Protein AF-A0A1R1PQ34-F1 (afdb_monomer)

Solvent-accessible surface area (backbone atoms only — not comparable to full-atom values): 5040 Å² total; per-residue (Å²): 13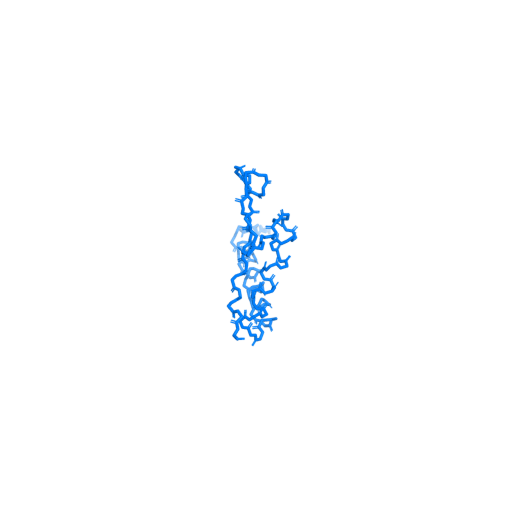7,86,77,84,78,74,80,65,69,70,56,56,54,50,50,54,51,50,55,54,50,50,52,50,53,52,51,55,71,70,26,88,42,75,70,42,43,53,51,53,51,49,55,54,42,48,71,73,72,32,49,81,48,63,81,94,49,88,83,44,75,84,76,56,44,94,93,59,60,73,46,73,78,89,72,82,83,128

Sequence (78 aa):
MSGITKTSGATAMRDEFLVEAERFVSFVNNAPSPFHAVDQVRKKLLKENFVELKEKSRWDSSTVKPFGIHVVKLIKEA

Structure (mmCIF, N/CA/C/O backbone):
data_AF-A0A1R1PQ34-F1
#
_entry.id   AF-A0A1R1PQ34-F1
#
loop_
_atom_site.group_PDB
_atom_site.id
_atom_site.type_symbol
_atom_site.label_atom_id
_atom_site.label_alt_id
_atom_site.label_comp_id
_atom_site.label_asym_id
_atom_site.label_entity_id
_atom_site.label_seq_id
_atom_site.pdbx_PDB_ins_code
_atom_site.Cartn_x
_atom_site.Cartn_y
_atom_site.Cartn_z
_atom_site.occupancy
_atom_site.B_iso_or_equiv
_atom_site.auth_seq_id
_atom_site.auth_comp_id
_atom_site.auth_asym_id
_atom_site.auth_atom_id
_atom_site.pdbx_PDB_model_num
ATOM 1 N N . MET A 1 1 ? -10.860 24.399 44.545 1.00 41.41 1 MET A N 1
ATOM 2 C CA . MET A 1 1 ? -11.380 23.479 43.511 1.00 41.41 1 MET A CA 1
ATOM 3 C C . MET A 1 1 ? -10.212 23.062 42.634 1.00 41.41 1 MET A C 1
ATOM 5 O O . MET A 1 1 ? -9.865 23.781 41.709 1.00 41.41 1 MET A O 1
ATOM 9 N N . SER A 1 2 ? -9.519 21.986 43.017 1.00 37.94 2 SER A N 1
ATOM 10 C CA . SER A 1 2 ? -8.332 21.513 42.297 1.00 37.94 2 SER A CA 1
ATOM 11 C C . SER A 1 2 ? -8.787 20.681 41.100 1.00 37.94 2 SER A C 1
ATOM 13 O O . SER A 1 2 ? -9.409 19.635 41.277 1.00 37.94 2 SER A O 1
ATOM 15 N N . GLY A 1 3 ? -8.565 21.201 39.894 1.00 44.66 3 GLY A N 1
ATOM 16 C CA . GLY A 1 3 ? -8.868 20.518 38.644 1.00 44.66 3 GLY A CA 1
ATOM 17 C C . GLY A 1 3 ? -7.879 19.382 38.408 1.00 44.66 3 GLY A C 1
ATOM 18 O O . GLY A 1 3 ? -6.670 19.588 38.422 1.00 44.66 3 GLY A O 1
ATOM 19 N N . ILE A 1 4 ? -8.412 18.185 38.185 1.00 52.69 4 ILE A N 1
ATOM 20 C CA . ILE A 1 4 ? -7.668 17.008 37.741 1.00 52.69 4 ILE A CA 1
ATOM 21 C C . ILE A 1 4 ? -7.100 17.326 36.351 1.00 52.69 4 ILE A C 1
ATOM 23 O O . ILE A 1 4 ? -7.838 17.373 35.364 1.00 52.69 4 ILE A O 1
ATOM 27 N N . THR A 1 5 ? -5.796 17.578 36.259 1.00 49.44 5 THR A N 1
ATOM 28 C CA . THR A 1 5 ? -5.097 17.627 34.976 1.00 49.44 5 THR A CA 1
ATOM 29 C C . THR A 1 5 ? -5.021 16.207 34.424 1.00 49.44 5 THR A C 1
ATOM 31 O O . THR A 1 5 ? -4.466 15.292 35.029 1.00 49.44 5 THR A O 1
ATOM 34 N N . LYS A 1 6 ? -5.682 16.019 33.281 1.00 52.38 6 LYS A N 1
ATOM 35 C CA . LYS A 1 6 ? -5.799 14.762 32.544 1.00 52.38 6 LYS A CA 1
ATOM 36 C C . LYS A 1 6 ? -4.421 14.145 32.297 1.00 52.38 6 LYS A C 1
ATOM 38 O O . LYS A 1 6 ? -3.535 14.786 31.737 1.00 52.38 6 LYS A O 1
ATOM 43 N N . THR A 1 7 ? -4.289 12.872 32.641 1.00 51.69 7 THR A N 1
ATOM 44 C CA . THR A 1 7 ? -3.229 11.970 32.189 1.00 51.69 7 THR A CA 1
ATOM 45 C C . THR A 1 7 ? -3.367 11.762 30.672 1.00 51.69 7 THR A C 1
ATOM 47 O O . THR A 1 7 ? -4.069 10.877 30.197 1.00 51.69 7 THR A O 1
ATOM 50 N N . SER A 1 8 ? -2.743 12.641 29.887 1.00 58.66 8 SER A N 1
ATOM 51 C CA . SER A 1 8 ? -2.933 12.779 28.433 1.00 58.66 8 SER A CA 1
ATOM 52 C C . SER A 1 8 ? -2.252 11.708 27.567 1.00 58.66 8 SER A C 1
ATOM 54 O O . SER A 1 8 ? -2.525 11.638 26.373 1.00 58.66 8 SER A O 1
ATOM 56 N N . GLY A 1 9 ? -1.401 10.846 28.134 1.00 59.31 9 GLY A N 1
ATOM 57 C CA . GLY A 1 9 ? -0.633 9.858 27.360 1.00 59.31 9 GLY A CA 1
ATOM 58 C C . GLY A 1 9 ? -1.413 8.608 26.925 1.00 59.31 9 GLY A C 1
ATOM 59 O O . GLY A 1 9 ? -1.164 8.070 25.852 1.00 59.31 9 GLY A O 1
ATOM 60 N N . ALA A 1 10 ? -2.381 8.143 27.723 1.00 61.72 10 ALA A N 1
ATOM 61 C CA . ALA A 1 10 ? -3.087 6.881 27.456 1.00 61.72 10 ALA A CA 1
ATOM 62 C C . ALA A 1 10 ? -4.240 7.012 26.443 1.00 61.72 10 ALA A C 1
ATOM 64 O O . ALA A 1 10 ? -4.664 6.013 25.861 1.00 61.72 10 ALA A O 1
ATOM 65 N N . THR A 1 11 ? -4.764 8.224 26.252 1.00 66.00 11 THR A N 1
ATOM 66 C CA . THR A 1 11 ? -5.826 8.507 25.276 1.00 66.00 11 THR A CA 1
ATOM 67 C C . THR A 1 11 ? -5.240 8.707 23.880 1.00 66.00 11 THR A C 1
ATOM 69 O O . THR A 1 11 ? -5.729 8.095 22.942 1.00 66.00 11 THR A O 1
ATOM 72 N N . ALA A 1 12 ? -4.123 9.437 23.759 1.00 74.38 12 ALA A N 1
ATOM 73 C CA . ALA A 1 12 ? -3.442 9.654 22.479 1.00 74.38 12 ALA A CA 1
ATOM 74 C C . ALA A 1 12 ? -3.009 8.336 21.811 1.00 74.38 12 ALA A C 1
ATOM 76 O O . ALA A 1 12 ? -3.249 8.127 20.629 1.00 74.38 12 ALA A O 1
ATOM 77 N N . MET A 1 13 ? -2.458 7.403 22.596 1.00 77.69 13 MET A N 1
ATOM 78 C CA . MET A 1 13 ? -2.089 6.075 22.102 1.00 77.69 13 MET A CA 1
ATOM 79 C C . MET A 1 13 ? -3.311 5.292 21.592 1.00 77.69 13 MET A C 1
ATOM 81 O O . MET A 1 13 ? -3.247 4.660 20.543 1.00 77.69 13 MET A O 1
ATOM 85 N N . ARG A 1 14 ? -4.439 5.337 22.316 1.00 81.94 14 ARG A N 1
ATOM 86 C CA . ARG A 1 14 ? -5.686 4.688 21.878 1.00 81.94 14 ARG A CA 1
ATOM 87 C C . ARG A 1 14 ? -6.185 5.259 20.555 1.00 81.94 14 ARG A C 1
ATOM 89 O O . ARG A 1 14 ? -6.602 4.485 19.702 1.00 81.94 14 ARG A O 1
ATOM 96 N N . ASP A 1 15 ? -6.118 6.573 20.390 1.00 85.81 15 ASP A N 1
ATOM 97 C CA . ASP A 1 15 ? -6.568 7.238 19.169 1.00 85.81 15 ASP A CA 1
ATOM 98 C C . ASP A 1 15 ? -5.701 6.835 17.964 1.00 85.81 15 ASP A C 1
ATOM 100 O O . ASP A 1 15 ? -6.241 6.517 16.907 1.00 85.81 15 ASP A O 1
ATOM 104 N N . GLU A 1 16 ? -4.376 6.731 18.127 1.00 87.50 16 GLU A N 1
ATOM 105 C CA . GLU A 1 16 ? -3.481 6.204 17.081 1.00 87.50 16 GLU A CA 1
ATOM 106 C C . GLU A 1 16 ? -3.836 4.761 16.683 1.00 87.50 16 GLU A C 1
ATOM 108 O O . GLU A 1 16 ? -3.906 4.441 15.493 1.00 87.50 16 GLU A O 1
ATOM 113 N N . PHE A 1 17 ? -4.131 3.897 17.664 1.00 89.69 17 PHE A N 1
ATOM 114 C CA . PHE A 1 17 ? -4.575 2.525 17.401 1.00 89.69 17 PHE A CA 1
ATOM 115 C C . PHE A 1 17 ? -5.905 2.469 16.641 1.00 89.69 17 PHE A C 1
ATOM 117 O O . PHE A 1 17 ? -6.061 1.638 15.744 1.00 89.69 17 PHE A O 1
ATOM 124 N N . LEU A 1 18 ? -6.861 3.338 16.981 1.00 92.25 18 LEU A N 1
ATOM 125 C CA . LEU A 1 18 ? -8.149 3.407 16.287 1.00 92.25 18 LEU A CA 1
ATOM 126 C C . LEU A 1 18 ? -7.976 3.873 14.840 1.00 92.25 18 LEU A C 1
ATOM 128 O O . LEU A 1 18 ? -8.542 3.260 13.937 1.00 92.25 18 LEU A O 1
ATOM 132 N N . VAL A 1 19 ? -7.127 4.877 14.604 1.00 93.75 19 VAL A N 1
ATOM 133 C CA . VAL A 1 19 ? -6.817 5.362 13.251 1.00 93.75 19 VAL A CA 1
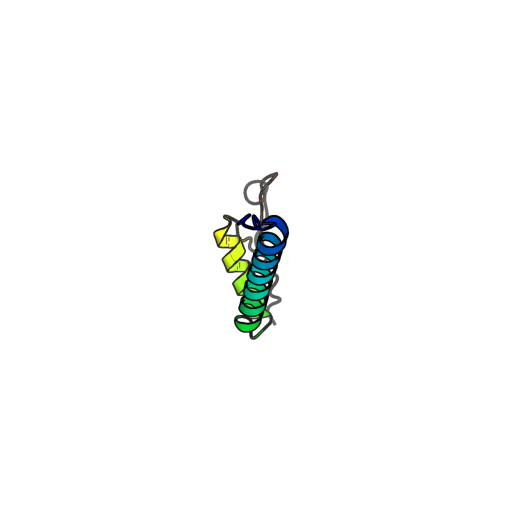ATOM 134 C C . VAL A 1 19 ? -6.216 4.252 12.386 1.00 93.75 19 VAL A C 1
ATOM 136 O O . VAL A 1 19 ? -6.593 4.105 11.220 1.00 93.75 19 VAL A O 1
ATOM 139 N N . GLU A 1 20 ? -5.302 3.446 12.927 1.00 92.06 20 GLU A N 1
ATOM 140 C CA . GLU A 1 20 ? -4.700 2.352 12.158 1.00 92.06 20 GLU A CA 1
ATOM 141 C C . 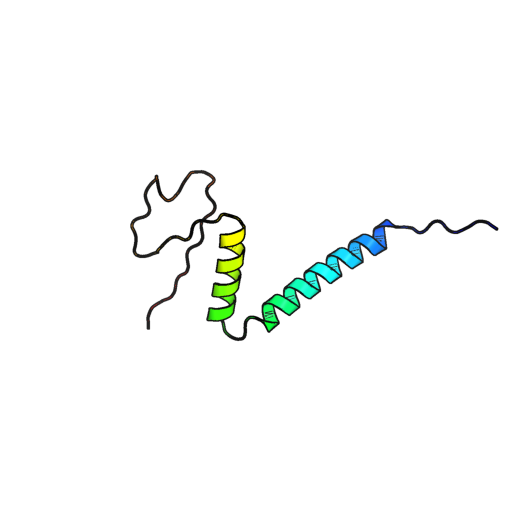GLU A 1 20 ? -5.691 1.200 11.913 1.00 92.06 20 GLU A C 1
ATOM 143 O O . GLU A 1 20 ? -5.736 0.634 10.817 1.00 92.06 20 GLU A O 1
ATOM 148 N N . ALA A 1 21 ? -6.564 0.904 12.882 1.00 93.50 21 ALA A N 1
ATOM 149 C CA . ALA A 1 21 ? -7.640 -0.069 12.707 1.00 93.50 21 ALA A CA 1
ATOM 150 C C . ALA A 1 21 ? -8.639 0.366 11.617 1.00 93.50 21 ALA A C 1
ATOM 152 O O . ALA A 1 21 ? -9.016 -0.438 10.760 1.00 93.50 21 ALA A O 1
ATOM 153 N N . GLU A 1 22 ? -9.024 1.643 11.587 1.00 94.12 22 GLU A N 1
ATOM 154 C CA . GLU A 1 22 ? -9.889 2.205 10.543 1.00 94.12 22 GLU A CA 1
ATOM 155 C C . GLU A 1 22 ? -9.236 2.139 9.157 1.00 94.12 22 GLU A C 1
ATOM 157 O O . GLU A 1 22 ? -9.896 1.794 8.167 1.00 94.12 22 GLU A O 1
ATOM 162 N N . ARG A 1 23 ? -7.925 2.405 9.071 1.00 91.50 23 ARG A N 1
ATOM 163 C CA . ARG A 1 23 ? -7.149 2.246 7.829 1.00 91.50 23 ARG A CA 1
ATOM 164 C C . ARG A 1 23 ? -7.145 0.799 7.348 1.00 91.50 23 ARG A C 1
ATOM 166 O O . ARG A 1 23 ? -7.283 0.568 6.143 1.00 91.50 23 ARG A O 1
ATOM 173 N N . PHE A 1 24 ? -7.024 -0.163 8.263 1.00 91.38 24 PHE A N 1
ATOM 174 C CA . PHE A 1 24 ? -7.080 -1.587 7.939 1.00 91.38 24 PHE A CA 1
ATOM 175 C C . PHE A 1 24 ? -8.464 -2.006 7.430 1.00 91.38 24 PHE A C 1
ATOM 177 O O . PHE A 1 24 ? -8.568 -2.590 6.350 1.00 91.38 24 PHE A O 1
ATOM 184 N N . VAL A 1 25 ? -9.535 -1.648 8.144 1.00 94.06 25 VAL A N 1
ATOM 185 C CA . VAL A 1 25 ? -10.914 -1.957 7.724 1.00 94.06 25 VAL A CA 1
ATOM 186 C C . VAL A 1 25 ? -11.212 -1.337 6.357 1.00 94.06 25 VAL A C 1
ATOM 188 O O . VAL A 1 25 ? -11.744 -2.004 5.469 1.00 94.06 25 VAL A O 1
ATOM 191 N N . SER A 1 26 ? -10.789 -0.090 6.141 1.00 92.00 26 SER A N 1
ATOM 192 C CA . SER A 1 26 ? -10.929 0.587 4.849 1.00 92.00 26 SER A CA 1
ATOM 193 C C . SER A 1 26 ? -10.170 -0.130 3.729 1.00 92.00 26 SER A C 1
ATOM 195 O O . SER A 1 26 ? -10.670 -0.226 2.610 1.00 92.00 26 SER A O 1
ATOM 197 N N . PHE A 1 27 ? -8.971 -0.653 4.000 1.00 91.62 27 PHE A N 1
ATOM 198 C CA . PHE A 1 27 ? -8.207 -1.428 3.020 1.00 91.62 27 PHE A CA 1
ATOM 199 C C . PHE A 1 27 ? -8.942 -2.712 2.615 1.00 91.62 27 PHE A C 1
ATOM 201 O O . PHE A 1 27 ? -9.100 -2.967 1.419 1.00 91.62 27 PHE A O 1
ATOM 208 N N . VAL A 1 28 ? -9.440 -3.472 3.598 1.00 91.50 28 VAL A N 1
ATOM 209 C CA . VAL A 1 28 ? -10.184 -4.721 3.369 1.00 91.50 28 VAL A CA 1
ATOM 210 C C . VAL A 1 28 ? -11.459 -4.460 2.567 1.00 91.50 28 VAL A C 1
ATOM 212 O O . VAL A 1 28 ? -11.691 -5.119 1.556 1.00 91.50 28 VAL A O 1
ATOM 215 N N . ASN A 1 29 ? -12.242 -3.448 2.948 1.00 91.62 29 ASN A N 1
ATOM 216 C CA . ASN A 1 29 ? -13.499 -3.114 2.271 1.00 91.62 29 ASN A CA 1
ATOM 217 C C . ASN A 1 29 ? -13.301 -2.714 0.804 1.00 91.62 29 ASN A C 1
ATOM 219 O O . ASN A 1 29 ? -14.127 -3.029 -0.049 1.00 91.62 29 ASN A O 1
ATOM 223 N N . ASN A 1 30 ? -12.193 -2.042 0.492 1.00 87.56 30 ASN A N 1
ATOM 224 C CA . ASN A 1 30 ? -11.889 -1.623 -0.873 1.00 87.56 30 ASN A CA 1
ATOM 225 C C . ASN A 1 30 ? -11.274 -2.753 -1.727 1.00 87.56 30 ASN A C 1
ATOM 227 O O . ASN A 1 30 ? -11.022 -2.553 -2.920 1.00 87.56 30 ASN A O 1
ATOM 231 N N . ALA A 1 31 ? -10.955 -3.913 -1.140 1.00 88.88 31 ALA A N 1
ATOM 232 C CA . ALA A 1 31 ? -10.266 -5.022 -1.799 1.00 88.88 31 ALA A CA 1
ATOM 233 C C . ALA A 1 31 ? -11.176 -6.261 -1.943 1.00 88.88 31 ALA A C 1
ATOM 235 O O . ALA A 1 31 ? -10.907 -7.296 -1.335 1.00 88.88 31 ALA A O 1
ATOM 236 N N . PRO A 1 32 ? -12.224 -6.211 -2.792 1.00 88.88 32 PRO A N 1
ATOM 237 C CA . PRO A 1 32 ? -13.181 -7.313 -2.946 1.00 88.88 32 PRO A CA 1
ATOM 238 C C . PRO A 1 32 ? -12.585 -8.562 -3.616 1.00 88.88 32 PRO A C 1
ATOM 240 O O . PRO A 1 32 ? -13.219 -9.613 -3.638 1.00 88.88 32 PRO A O 1
ATOM 243 N N . SER A 1 33 ? -11.377 -8.474 -4.185 1.00 90.50 33 SER A N 1
ATOM 244 C CA . SER A 1 33 ? -10.645 -9.639 -4.687 1.00 90.50 33 SER A CA 1
ATOM 245 C C . SER A 1 33 ? -9.136 -9.505 -4.452 1.00 90.50 33 SER A C 1
ATOM 247 O O . SER A 1 33 ? -8.637 -8.383 -4.295 1.00 90.50 33 SER A O 1
ATOM 249 N N . PRO A 1 34 ? -8.378 -10.619 -4.508 1.00 87.06 34 PRO A N 1
ATOM 250 C CA . PRO A 1 34 ? -6.921 -10.592 -4.376 1.00 87.06 34 PRO A CA 1
ATOM 251 C C . PRO A 1 34 ? -6.240 -9.638 -5.370 1.00 87.06 34 PRO A C 1
ATOM 253 O O . PRO A 1 34 ? -5.267 -8.971 -5.028 1.00 87.06 34 PRO A O 1
ATOM 256 N N . PHE A 1 35 ? -6.785 -9.494 -6.583 1.00 87.25 35 PHE A N 1
ATOM 257 C CA . PHE A 1 35 ? -6.259 -8.562 -7.584 1.00 87.25 35 PHE A CA 1
ATOM 258 C C . PHE A 1 35 ? -6.435 -7.094 -7.173 1.00 87.25 35 PHE A C 1
ATOM 260 O O . PHE A 1 35 ? -5.530 -6.289 -7.408 1.00 87.25 35 PHE A O 1
ATOM 267 N N . HIS A 1 36 ? -7.558 -6.754 -6.530 1.00 88.62 36 HIS A N 1
ATOM 268 C CA . HIS A 1 36 ? -7.809 -5.410 -6.001 1.00 88.62 36 HIS A CA 1
ATOM 269 C C . HIS A 1 36 ? -6.903 -5.097 -4.807 1.00 88.62 36 HIS A C 1
ATOM 271 O O . HIS A 1 36 ? -6.402 -3.978 -4.710 1.00 88.62 36 HIS A O 1
ATOM 277 N N . ALA A 1 37 ? -6.632 -6.081 -3.940 1.00 87.94 37 ALA A N 1
ATOM 278 C CA . ALA A 1 37 ? -5.682 -5.918 -2.837 1.00 87.94 37 ALA A CA 1
ATOM 279 C C . ALA A 1 37 ? -4.283 -5.558 -3.364 1.00 87.94 37 ALA A C 1
ATOM 281 O O . ALA A 1 37 ? -3.677 -4.578 -2.928 1.00 87.94 37 ALA A O 1
ATOM 282 N N . VAL A 1 38 ? -3.797 -6.301 -4.364 1.00 88.12 38 VAL A N 1
ATOM 283 C CA . VAL A 1 38 ? -2.482 -6.050 -4.969 1.00 88.12 38 VAL A CA 1
ATOM 284 C C . VAL A 1 38 ? -2.442 -4.706 -5.704 1.00 88.12 38 VAL A C 1
ATOM 286 O O . VAL A 1 38 ? -1.443 -3.994 -5.613 1.00 88.12 38 VAL A O 1
ATOM 289 N N . ASP A 1 39 ? -3.510 -4.317 -6.406 1.00 87.06 39 ASP A N 1
ATOM 290 C CA . ASP A 1 39 ? -3.576 -3.008 -7.071 1.00 87.06 39 ASP A CA 1
ATOM 291 C C . ASP A 1 39 ? -3.579 -1.836 -6.075 1.00 87.06 39 ASP A C 1
ATOM 293 O O . ASP A 1 39 ? -2.887 -0.838 -6.285 1.00 87.06 39 ASP A O 1
ATOM 297 N N . GLN A 1 40 ? -4.284 -1.967 -4.949 1.00 88.38 40 GLN A N 1
ATOM 298 C CA . GLN A 1 40 ? -4.247 -0.962 -3.888 1.00 88.38 40 GLN A CA 1
ATOM 299 C C . GLN A 1 40 ? -2.859 -0.812 -3.268 1.00 88.38 40 GLN A C 1
ATOM 301 O O . GLN A 1 40 ? -2.397 0.313 -3.068 1.00 88.38 40 GLN A O 1
ATOM 306 N N . VAL A 1 41 ? -2.188 -1.928 -2.968 1.00 89.38 41 VAL A N 1
ATOM 307 C CA . VAL A 1 41 ? -0.822 -1.898 -2.429 1.00 89.38 41 VAL A CA 1
ATOM 308 C C . VAL A 1 41 ? 0.134 -1.278 -3.447 1.00 89.38 41 VAL A C 1
ATOM 310 O O . VAL A 1 41 ? 0.905 -0.392 -3.089 1.00 89.38 41 VAL A O 1
ATOM 313 N N . ARG A 1 42 ? 0.020 -1.638 -4.732 1.00 87.06 42 ARG A N 1
ATOM 314 C CA . ARG A 1 42 ? 0.791 -1.018 -5.819 1.00 87.06 42 ARG A CA 1
ATOM 315 C C . ARG A 1 42 ? 0.608 0.499 -5.847 1.00 87.06 42 ARG A C 1
ATOM 317 O O . ARG A 1 42 ? 1.596 1.223 -5.853 1.00 87.06 42 ARG A O 1
ATOM 324 N N . LYS A 1 43 ? -0.635 0.992 -5.816 1.00 88.81 43 LYS A N 1
ATOM 325 C CA . LYS A 1 43 ? -0.933 2.437 -5.801 1.00 88.81 43 LYS A CA 1
ATOM 326 C C . LYS A 1 43 ? -0.322 3.147 -4.590 1.00 88.81 43 LYS A C 1
ATOM 328 O O . LYS A 1 43 ? 0.222 4.236 -4.746 1.00 88.81 43 LYS A O 1
ATOM 333 N N . LYS A 1 44 ? -0.382 2.533 -3.401 1.00 88.88 44 LYS A N 1
ATOM 334 C CA . LYS A 1 44 ? 0.247 3.078 -2.187 1.00 88.88 44 LYS A CA 1
ATOM 335 C C . LYS A 1 44 ? 1.767 3.158 -2.328 1.00 88.88 44 LYS A C 1
ATOM 337 O O . LYS A 1 44 ? 2.338 4.196 -2.036 1.00 88.88 44 LYS A O 1
ATOM 342 N N . LEU A 1 45 ? 2.408 2.107 -2.831 1.00 85.69 45 LEU A N 1
ATOM 343 C CA . LEU A 1 45 ? 3.863 2.081 -2.986 1.00 85.69 45 LEU A CA 1
ATOM 344 C C . LEU A 1 45 ? 4.340 3.063 -4.068 1.00 85.69 45 LEU A C 1
ATOM 346 O O . LEU A 1 45 ? 5.313 3.778 -3.860 1.00 85.69 45 LEU A O 1
ATOM 350 N N . LEU A 1 46 ? 3.610 3.193 -5.178 1.00 85.56 46 LEU A N 1
ATOM 351 C CA . LEU A 1 46 ? 3.899 4.210 -6.197 1.00 85.56 46 LEU A CA 1
ATOM 352 C C . LEU A 1 46 ? 3.819 5.641 -5.639 1.00 85.56 46 LEU A C 1
ATOM 354 O O . LEU A 1 46 ? 4.585 6.504 -6.059 1.00 85.56 46 LEU A O 1
ATOM 358 N N . LYS A 1 47 ? 2.922 5.895 -4.676 1.00 86.56 47 LYS A N 1
ATOM 359 C CA . LYS A 1 47 ? 2.827 7.191 -3.990 1.00 86.56 47 LYS A CA 1
ATOM 360 C C . LYS A 1 47 ? 4.059 7.487 -3.128 1.00 86.56 47 LYS A C 1
ATOM 362 O O . LYS A 1 47 ? 4.472 8.637 -3.043 1.00 86.56 47 LYS A O 1
ATOM 367 N N . GLU A 1 48 ? 4.666 6.460 -2.542 1.00 86.12 48 GLU A N 1
ATOM 368 C CA . GLU A 1 48 ? 5.876 6.558 -1.714 1.00 86.12 48 GLU A CA 1
ATOM 369 C C . GLU A 1 48 ? 7.177 6.545 -2.553 1.00 86.12 48 GLU A C 1
ATOM 371 O O . GLU A 1 48 ? 8.247 6.212 -2.051 1.00 86.12 48 GLU A O 1
ATOM 376 N N . ASN A 1 49 ? 7.100 6.921 -3.839 1.00 82.12 49 ASN A N 1
ATOM 377 C CA . ASN A 1 49 ? 8.214 6.972 -4.801 1.00 82.12 49 ASN A CA 1
ATOM 378 C C . ASN A 1 49 ? 8.858 5.617 -5.141 1.00 82.12 49 ASN A C 1
ATOM 380 O O . ASN A 1 49 ? 10.008 5.570 -5.588 1.00 82.12 49 ASN A O 1
ATOM 384 N N . PHE A 1 50 ? 8.139 4.508 -4.972 1.00 82.44 50 PHE A N 1
ATOM 385 C CA . PHE A 1 50 ? 8.651 3.214 -5.409 1.00 82.44 50 PHE A CA 1
ATOM 386 C C . PHE A 1 50 ? 8.613 3.112 -6.932 1.00 82.44 50 PHE A C 1
ATOM 388 O O . PHE A 1 50 ? 7.674 3.567 -7.589 1.00 82.44 50 PHE A O 1
ATOM 395 N N . VAL A 1 51 ? 9.614 2.438 -7.492 1.00 79.69 51 VAL A N 1
ATOM 396 C CA . VAL A 1 51 ? 9.666 2.143 -8.925 1.00 79.69 51 VAL A CA 1
ATOM 397 C C . VAL A 1 51 ? 9.033 0.779 -9.175 1.00 79.69 51 VAL A C 1
ATOM 399 O O . VAL A 1 51 ? 9.459 -0.230 -8.605 1.00 79.69 51 VAL A O 1
ATOM 402 N N . GLU A 1 52 ? 8.016 0.745 -10.035 1.00 80.44 52 GLU A N 1
ATOM 403 C CA . GLU A 1 52 ? 7.437 -0.509 -10.512 1.00 80.44 52 GLU A CA 1
ATOM 404 C C . GLU A 1 52 ? 8.382 -1.184 -11.506 1.00 80.44 52 GLU A C 1
ATOM 406 O O . GLU A 1 52 ? 8.780 -0.598 -12.516 1.00 80.44 52 GLU A O 1
ATOM 411 N N . LEU A 1 53 ? 8.708 -2.442 -11.226 1.00 79.44 53 LEU A N 1
ATOM 412 C CA . LEU A 1 53 ? 9.549 -3.266 -12.080 1.00 79.44 53 LEU A CA 1
ATOM 413 C C . LEU A 1 53 ? 8.696 -4.277 -12.843 1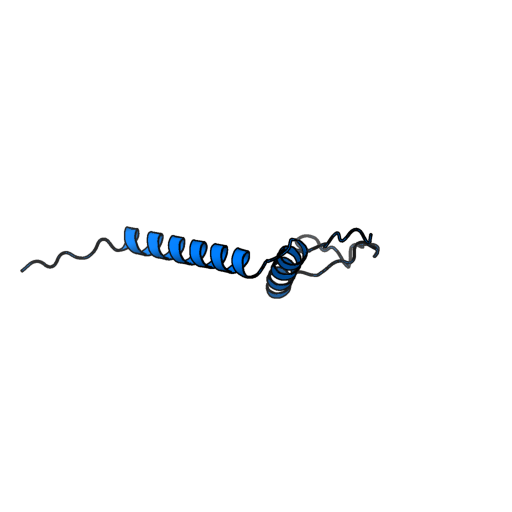.00 79.44 53 LEU A C 1
ATOM 415 O O . LEU A 1 53 ? 7.862 -4.981 -12.269 1.00 79.44 53 LEU A O 1
ATOM 419 N N . LYS A 1 54 ? 8.939 -4.384 -14.152 1.00 76.69 54 LYS A N 1
ATOM 420 C CA . LYS A 1 54 ? 8.370 -5.456 -14.974 1.00 76.69 54 LYS A CA 1
ATOM 421 C C . LYS A 1 54 ? 9.206 -6.718 -14.794 1.00 76.69 54 LYS A C 1
ATOM 423 O O . LYS A 1 54 ? 10.409 -6.698 -15.033 1.00 76.69 54 LYS A O 1
ATOM 428 N N . GLU A 1 55 ? 8.559 -7.820 -14.433 1.00 74.50 55 GLU A N 1
ATOM 429 C CA . GLU A 1 55 ? 9.208 -9.127 -14.262 1.00 74.50 55 GLU A CA 1
ATOM 430 C C . GLU A 1 55 ? 9.883 -9.617 -15.552 1.00 74.50 55 GLU A C 1
ATOM 432 O O . GLU A 1 55 ? 11.009 -10.099 -15.525 1.00 74.50 55 GLU A O 1
ATOM 437 N N . LYS A 1 56 ? 9.221 -9.432 -16.703 1.00 73.81 56 LYS A N 1
ATOM 438 C CA . LYS A 1 56 ? 9.734 -9.850 -18.020 1.00 73.81 56 LYS A CA 1
ATOM 439 C C . LYS A 1 56 ? 10.919 -8.997 -18.515 1.00 73.81 56 LYS A C 1
ATOM 441 O O . LYS A 1 56 ? 11.521 -9.332 -19.532 1.00 73.81 56 LYS A O 1
ATOM 446 N N . SER A 1 57 ? 11.246 -7.891 -17.841 1.00 73.62 57 SER A N 1
ATOM 447 C CA . SER A 1 57 ? 12.372 -7.027 -18.204 1.00 73.62 57 SER A CA 1
ATOM 448 C C . SER A 1 57 ? 13.631 -7.441 -17.451 1.00 73.62 57 SER A C 1
ATOM 450 O O . SER A 1 57 ? 13.582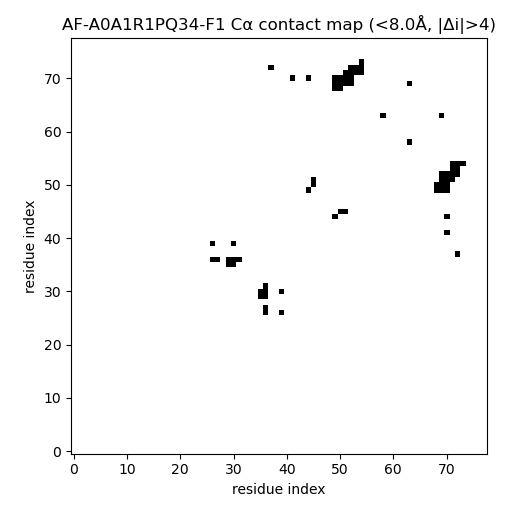 -7.734 -16.262 1.00 73.62 57 SER A O 1
ATOM 452 N N . ARG A 1 58 ? 14.785 -7.403 -18.121 1.00 71.44 58 ARG A N 1
ATOM 453 C CA . ARG A 1 58 ? 16.079 -7.598 -17.460 1.00 71.44 58 ARG A CA 1
ATOM 454 C C . ARG A 1 58 ? 16.304 -6.472 -16.451 1.00 71.44 58 ARG A C 1
ATOM 456 O O . ARG A 1 58 ? 16.286 -5.305 -16.830 1.00 71.44 58 ARG A O 1
ATOM 463 N N . TRP A 1 59 ? 16.520 -6.824 -15.188 1.00 78.88 59 TRP A N 1
ATOM 464 C CA . TRP A 1 59 ? 16.877 -5.861 -14.150 1.00 78.88 59 TRP A CA 1
ATOM 465 C C . TRP A 1 59 ? 18.391 -5.664 -14.183 1.00 78.88 59 TRP A C 1
ATOM 467 O O . TRP A 1 59 ? 19.153 -6.621 -14.045 1.00 78.88 59 TRP A O 1
ATOM 477 N N . ASP A 1 60 ? 18.832 -4.440 -14.434 1.00 76.00 60 ASP A N 1
ATOM 478 C CA . ASP A 1 60 ? 20.241 -4.055 -14.452 1.00 76.00 60 ASP A CA 1
ATOM 479 C C . ASP A 1 60 ? 20.563 -3.122 -13.272 1.00 76.00 60 ASP A C 1
ATOM 481 O O . ASP A 1 60 ? 19.678 -2.678 -12.533 1.00 76.00 60 ASP A O 1
ATOM 485 N N . SER A 1 61 ? 21.844 -2.792 -13.109 1.00 61.53 61 SER A N 1
ATOM 486 C CA . SER A 1 61 ? 22.329 -1.883 -12.061 1.00 61.53 61 SER A CA 1
ATOM 487 C C . SER A 1 61 ? 21.798 -0.447 -12.195 1.00 61.53 61 SER A C 1
ATOM 489 O O . SER A 1 61 ? 21.996 0.364 -11.291 1.00 61.53 61 SER A O 1
ATOM 491 N N . SER A 1 62 ? 21.155 -0.109 -13.321 1.00 62.16 62 SER A N 1
ATOM 492 C CA . SER A 1 62 ? 20.474 1.175 -13.518 1.00 62.16 62 SER A CA 1
ATOM 493 C C . SER A 1 62 ? 19.025 1.142 -13.010 1.00 62.16 62 SER A C 1
ATOM 495 O O . SER A 1 62 ? 18.540 2.145 -12.476 1.00 62.16 62 SER A O 1
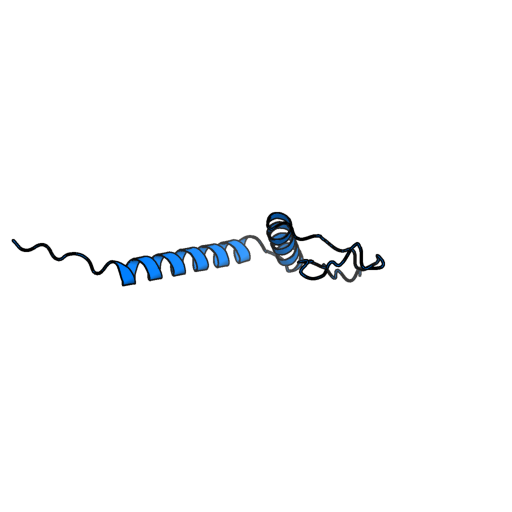ATOM 497 N N . THR A 1 63 ? 18.372 -0.022 -13.102 1.00 61.78 63 THR A N 1
ATOM 498 C CA . THR A 1 63 ? 16.988 -0.250 -12.673 1.00 61.78 63 THR A CA 1
ATOM 499 C C . THR A 1 63 ? 16.886 -0.589 -11.181 1.00 61.78 63 THR A C 1
ATOM 501 O O . THR A 1 63 ? 15.975 -0.109 -10.507 1.00 61.78 63 THR A O 1
ATOM 504 N N . VAL A 1 64 ? 17.826 -1.374 -10.644 1.00 67.62 64 VAL A N 1
ATOM 505 C CA . VAL A 1 64 ? 17.890 -1.731 -9.217 1.00 67.62 64 VAL A CA 1
ATOM 506 C C . VAL A 1 64 ? 19.092 -1.038 -8.593 1.00 67.62 64 VAL A C 1
ATOM 508 O O . VAL A 1 64 ? 20.239 -1.440 -8.792 1.00 67.62 64 VAL A O 1
ATOM 511 N N . LYS A 1 65 ? 18.828 0.042 -7.854 1.00 69.25 65 LYS A N 1
ATOM 512 C CA . LYS A 1 65 ? 19.872 0.845 -7.209 1.00 69.25 65 LYS A CA 1
ATOM 513 C C . LYS A 1 65 ? 20.156 0.311 -5.803 1.00 69.25 65 LYS A C 1
ATOM 515 O O . LYS A 1 65 ? 19.218 -0.103 -5.119 1.00 69.25 65 LYS A O 1
ATOM 520 N N . PRO A 1 66 ? 21.409 0.361 -5.318 1.00 65.31 66 PRO A N 1
ATOM 521 C CA . PRO A 1 66 ? 21.680 0.126 -3.904 1.00 65.31 66 PRO A CA 1
ATOM 522 C C . PRO A 1 66 ? 20.885 1.140 -3.062 1.00 65.31 66 PRO A C 1
ATOM 524 O O . PRO A 1 66 ? 20.898 2.332 -3.365 1.00 65.31 66 PRO A O 1
ATOM 527 N N . PHE A 1 67 ? 20.160 0.650 -2.048 1.00 65.62 67 PHE A N 1
ATOM 528 C CA . PHE A 1 67 ? 19.161 1.386 -1.242 1.00 65.62 67 PHE A CA 1
ATOM 529 C C . PHE A 1 67 ? 17.862 1.805 -1.965 1.00 65.62 67 PHE A C 1
ATOM 531 O O . PHE A 1 67 ? 17.073 2.568 -1.410 1.00 65.62 67 PHE A O 1
ATOM 538 N N . GLY A 1 68 ? 17.603 1.311 -3.178 1.00 63.78 68 GLY A N 1
ATOM 539 C CA . GLY A 1 68 ? 16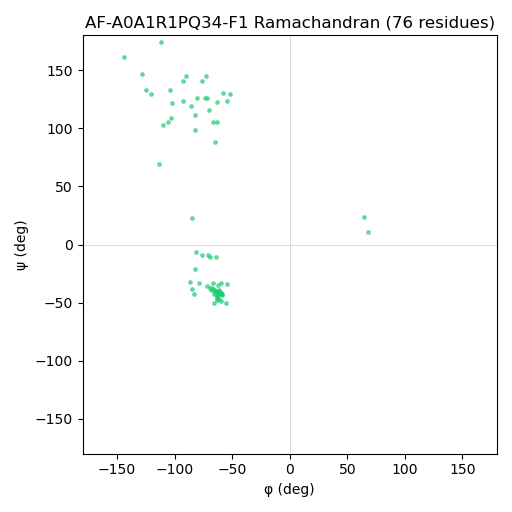.341 1.537 -3.884 1.00 63.78 68 GLY A CA 1
ATOM 540 C C . GLY A 1 68 ? 15.201 0.682 -3.327 1.00 63.78 68 GLY A C 1
ATOM 541 O O . GLY A 1 68 ? 15.401 -0.488 -2.998 1.00 63.78 68 GLY A O 1
ATOM 542 N N . ILE A 1 69 ? 13.996 1.256 -3.239 1.00 70.69 69 ILE A N 1
ATOM 543 C CA . ILE A 1 69 ? 12.787 0.511 -2.876 1.00 70.69 69 ILE A CA 1
ATOM 544 C C . ILE A 1 69 ? 11.964 0.223 -4.134 1.00 70.69 69 ILE A C 1
ATOM 546 O O . ILE A 1 69 ? 11.592 1.124 -4.889 1.00 70.69 69 ILE A O 1
ATOM 550 N N . HIS A 1 70 ? 11.723 -1.062 -4.380 1.00 73.62 70 HIS A N 1
ATOM 551 C CA . HIS A 1 70 ? 11.186 -1.573 -5.637 1.00 73.62 70 HIS A CA 1
ATOM 552 C C . HIS A 1 70 ? 9.979 -2.476 -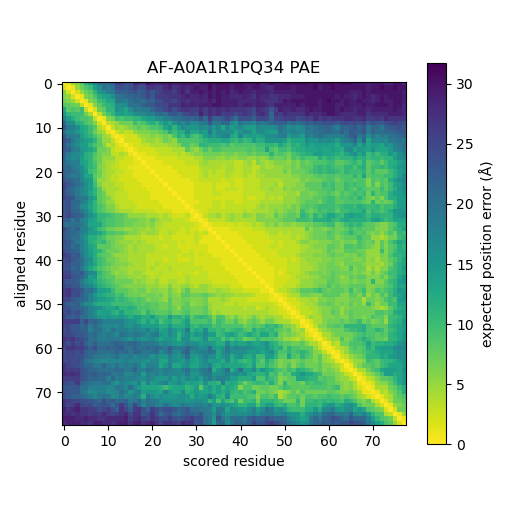5.382 1.00 73.62 70 HIS A C 1
ATOM 554 O O . HIS A 1 70 ? 9.936 -3.191 -4.380 1.00 73.62 70 HIS A O 1
ATOM 560 N N . VAL A 1 71 ? 9.009 -2.467 -6.300 1.00 70.06 71 VAL A N 1
ATOM 561 C CA . VAL A 1 71 ? 7.820 -3.335 -6.229 1.00 70.06 71 VAL A CA 1
ATOM 562 C C . VAL A 1 71 ? 7.697 -4.140 -7.506 1.00 70.06 71 VAL A C 1
ATOM 564 O O . VAL A 1 71 ? 7.766 -3.591 -8.606 1.00 70.06 71 VAL A O 1
ATOM 567 N N . VAL A 1 72 ? 7.463 -5.440 -7.346 1.00 68.81 72 VAL A N 1
ATOM 568 C CA . VAL A 1 72 ? 7.229 -6.382 -8.441 1.00 68.81 72 VAL A CA 1
ATOM 569 C C . VAL A 1 72 ? 5.857 -7.007 -8.236 1.00 68.81 72 VAL A C 1
ATOM 571 O O . VAL A 1 72 ? 5.546 -7.503 -7.153 1.00 68.81 72 VAL A O 1
ATOM 574 N N . LYS A 1 73 ? 5.027 -6.991 -9.279 1.00 63.78 73 LYS A N 1
ATOM 575 C CA . LYS A 1 73 ? 3.737 -7.682 -9.293 1.00 63.78 73 LYS A CA 1
ATOM 576 C C . LYS A 1 73 ? 3.870 -8.955 -10.123 1.00 63.78 73 LYS A C 1
AT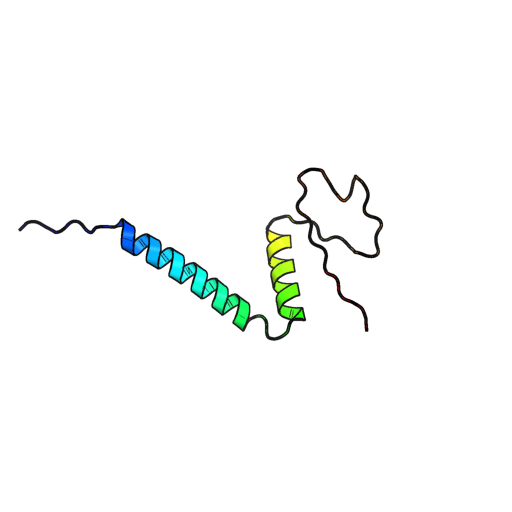OM 578 O O . LYS A 1 73 ? 3.952 -8.877 -11.344 1.00 63.78 73 LYS A O 1
ATOM 583 N N . LEU A 1 74 ? 3.852 -10.109 -9.460 1.00 54.38 74 LEU A N 1
ATOM 584 C CA . LEU A 1 74 ? 3.759 -11.409 -10.123 1.00 54.38 74 LEU A CA 1
ATOM 585 C C . LEU A 1 74 ? 2.284 -11.670 -10.445 1.00 54.38 74 LEU A C 1
ATOM 587 O O . LEU A 1 74 ? 1.510 -12.057 -9.570 1.00 54.38 74 LEU A O 1
ATOM 591 N N . ILE A 1 75 ? 1.870 -11.414 -11.685 1.00 53.16 75 ILE A N 1
ATOM 592 C CA . ILE A 1 75 ? 0.598 -11.934 -12.195 1.00 53.16 75 ILE A CA 1
ATOM 593 C C . ILE A 1 75 ? 0.964 -13.055 -13.151 1.00 53.16 75 ILE A C 1
ATOM 595 O O . ILE A 1 75 ? 1.448 -12.800 -14.251 1.00 53.16 75 ILE A O 1
ATOM 599 N N . LYS A 1 76 ? 0.758 -14.300 -12.720 1.00 44.41 76 LYS A N 1
ATOM 600 C CA . LYS A 1 76 ? 0.816 -15.438 -13.631 1.00 44.41 76 LYS A CA 1
ATOM 601 C C . LYS A 1 76 ? -0.367 -15.282 -14.587 1.00 44.41 76 LYS A C 1
ATOM 603 O O . LYS A 1 76 ? -1.510 -15.428 -14.161 1.00 44.41 76 LYS A O 1
ATOM 608 N N . GLU A 1 77 ? -0.090 -14.879 -15.825 1.00 48.78 77 GLU A N 1
ATOM 609 C CA . GLU A 1 77 ? -1.063 -14.948 -16.918 1.00 48.78 77 GLU A CA 1
ATOM 610 C C . GLU A 1 77 ? -1.550 -16.406 -16.991 1.00 48.78 77 GLU A C 1
ATOM 612 O O . GLU A 1 77 ? -0.730 -17.330 -17.017 1.00 48.78 77 GLU A O 1
ATOM 617 N N . ALA A 1 78 ? -2.868 -16.593 -16.881 1.00 36.94 78 ALA A N 1
ATOM 618 C CA . ALA A 1 78 ? -3.543 -17.871 -17.082 1.00 36.94 78 ALA A CA 1
ATOM 619 C C . ALA A 1 78 ? -3.844 -18.062 -18.569 1.00 36.94 78 ALA A C 1
ATOM 621 O O . ALA A 1 78 ? -4.179 -17.044 -19.220 1.00 36.94 78 ALA A O 1
#

Radius of gyration: 20.65 Å; Cα contacts (8 Å, |Δi|>4): 35; chains: 1; bounding box: 36×41×62 Å

InterPro domains:
  IPR001948 Peptidase M18 [PF02127] (27-63)

Mean predicted aligned error: 11.74 Å

pLDDT: mean 75.4, std 15.63, range [36.94, 94.12]

Nearest PDB structures (foldseek):
  3vat-assembly1_A  TM=9.684E-01  e=1.272E-02  Bos taurus
  3var-assembly1_A  TM=9.696E-01  e=2.549E-02  Bos taurus
  4njq-assembly1_D  TM=9.491E-01  e=2.200E-01  Pseudomonas aeruginosa PAO1
  4njq-assembly1_C  TM=9.547E-01  e=2.528E-01  Pseudomonas aeruginosa PAO1

Organism: Zancudomyces culisetae (NCBI:txid1213189)

Foldseek 3Di:
DDDDDDPPPPVVVVVVVVVVVVVVVVLVVQDPDPVSNVVVVVVVVVVVVADEDEPPDDQDCVNDDVVGHYDYDDDDDD

Secondary structure (DSSP, 8-state):
-------THHHHHHHHHHHHHHHHHHHHHT-SSHHHHHHHHHHHHHHTTPEEE-TTSPP-TTTS-TT--EEE------